Protein AF-A0A0K8S8K3-F1 (afdb_monomer)

pLDDT: mean 93.44, std 5.24, range [64.5, 98.69]

Structure (mmCIF, N/CA/C/O backbone):
data_AF-A0A0K8S8K3-F1
#
_entry.id   AF-A0A0K8S8K3-F1
#
loop_
_atom_site.group_PDB
_atom_site.id
_atom_site.type_symbol
_atom_site.label_atom_id
_atom_site.label_alt_id
_atom_site.label_comp_id
_atom_site.label_asym_id
_atom_site.label_entity_id
_atom_site.label_seq_id
_atom_site.pdbx_PDB_ins_code
_atom_site.Cartn_x
_atom_site.Cartn_y
_atom_site.Cartn_z
_atom_site.occupancy
_atom_site.B_iso_or_equiv
_atom_site.auth_seq_id
_atom_site.auth_comp_id
_atom_site.auth_asym_id
_atom_site.auth_atom_id
_atom_site.pdbx_PDB_model_num
ATOM 1 N N . VAL A 1 1 ? -11.876 7.976 -1.143 1.00 89.44 1 VAL A N 1
ATOM 2 C CA . VAL A 1 1 ? -13.067 7.172 -1.516 1.00 89.44 1 VAL A CA 1
ATOM 3 C C . VAL A 1 1 ? -13.052 5.810 -0.835 1.00 89.44 1 VAL A C 1
ATOM 5 O O . VAL A 1 1 ? -13.918 5.597 -0.005 1.00 89.44 1 VAL A O 1
ATOM 8 N N . LEU A 1 2 ? -12.076 4.927 -1.106 1.00 95.31 2 LEU A N 1
ATOM 9 C CA . LEU A 1 2 ? -12.046 3.562 -0.547 1.00 95.31 2 LEU A CA 1
ATOM 10 C C . LEU A 1 2 ? -12.188 3.509 0.985 1.00 95.31 2 LEU A C 1
ATOM 12 O O . LEU A 1 2 ? -13.100 2.861 1.482 1.00 95.31 2 LEU A O 1
ATOM 16 N N . ILE A 1 3 ? -11.331 4.231 1.716 1.00 96.12 3 ILE A N 1
ATOM 17 C CA . ILE A 1 3 ? -11.350 4.263 3.190 1.00 96.12 3 ILE A CA 1
ATOM 18 C C . ILE A 1 3 ? -12.730 4.671 3.723 1.00 96.12 3 ILE A C 1
ATOM 20 O O . ILE A 1 3 ? -13.310 3.981 4.554 1.00 96.12 3 ILE A O 1
ATOM 24 N N . GLU A 1 4 ? -13.278 5.775 3.213 1.00 96.75 4 GLU A N 1
ATOM 25 C CA . GLU A 1 4 ? -14.601 6.262 3.614 1.00 96.75 4 GLU A CA 1
ATOM 26 C C . GLU A 1 4 ? -15.691 5.224 3.320 1.00 96.75 4 GLU A C 1
ATOM 28 O O . GLU A 1 4 ? -16.521 4.947 4.183 1.00 96.75 4 GLU A O 1
ATOM 33 N N . LYS A 1 5 ? -15.649 4.591 2.140 1.00 96.56 5 LYS A N 1
ATOM 34 C CA . LYS A 1 5 ? -16.642 3.599 1.725 1.00 96.56 5 LYS A CA 1
ATOM 35 C C . LYS A 1 5 ? -16.611 2.352 2.607 1.00 96.56 5 LYS A C 1
ATOM 37 O O . LYS A 1 5 ? -17.686 1.862 2.958 1.00 96.56 5 LYS A O 1
ATOM 42 N N . LEU A 1 6 ? -15.417 1.879 2.977 1.00 97.38 6 LEU A N 1
ATOM 43 C CA . LEU A 1 6 ? -15.226 0.763 3.909 1.00 97.38 6 LEU A CA 1
ATOM 44 C C . LEU A 1 6 ? -15.792 1.105 5.289 1.00 97.38 6 LEU A C 1
ATOM 46 O O . LEU A 1 6 ? -16.611 0.356 5.809 1.00 97.38 6 LEU A O 1
ATOM 50 N N . LEU A 1 7 ? -15.454 2.271 5.845 1.00 97.31 7 LEU A N 1
ATOM 51 C CA . LEU A 1 7 ? -16.001 2.698 7.136 1.00 97.31 7 LEU A CA 1
ATOM 52 C C . LEU A 1 7 ? -17.527 2.865 7.107 1.00 97.31 7 LEU A C 1
ATOM 54 O O . LEU A 1 7 ? -18.209 2.519 8.072 1.00 97.31 7 LEU A O 1
ATOM 58 N N . TYR A 1 8 ? -18.083 3.377 6.008 1.00 97.12 8 TYR A N 1
ATOM 59 C CA . TYR A 1 8 ? -19.521 3.616 5.893 1.00 97.12 8 TYR A CA 1
ATOM 60 C C . TYR A 1 8 ? -20.314 2.319 5.682 1.00 97.12 8 TYR A C 1
ATOM 62 O O . TYR A 1 8 ? -21.326 2.092 6.343 1.00 97.12 8 TYR A O 1
ATOM 70 N N . SER A 1 9 ? -19.854 1.455 4.771 1.00 97.19 9 SER A N 1
ATOM 71 C CA . SER A 1 9 ? -20.638 0.309 4.275 1.00 97.19 9 SER A CA 1
ATOM 72 C C . SER A 1 9 ? -20.266 -1.022 4.930 1.00 97.19 9 SER A C 1
ATOM 74 O O . SER A 1 9 ? -21.042 -1.967 4.845 1.00 97.19 9 SER A O 1
ATOM 76 N N . CYS A 1 10 ? -19.103 -1.113 5.580 1.00 96.88 10 CYS A N 1
ATOM 77 C CA . CYS A 1 10 ? -18.587 -2.352 6.157 1.00 96.88 10 CYS A CA 1
ATOM 78 C C . CYS A 1 10 ? -18.386 -2.183 7.676 1.00 96.88 10 CYS A C 1
ATOM 80 O O . CYS A 1 10 ? -17.252 -2.038 8.136 1.00 96.88 10 CYS A O 1
ATOM 82 N N . PRO A 1 11 ? -19.462 -2.207 8.489 1.00 93.56 11 PRO A N 1
ATOM 83 C CA . PRO A 1 11 ? -19.361 -1.978 9.934 1.00 93.56 11 PRO A CA 1
ATOM 84 C C . PRO A 1 11 ? -18.486 -3.015 10.655 1.00 93.56 11 PRO A C 1
ATOM 86 O O . PRO A 1 11 ? -17.914 -2.691 11.694 1.00 93.56 11 PRO A O 1
ATOM 89 N N . GLY A 1 12 ? -18.351 -4.221 10.089 1.00 96.06 12 GLY A N 1
ATOM 90 C CA . GLY A 1 12 ? -17.520 -5.307 10.619 1.00 96.06 12 GLY A CA 1
ATOM 91 C C . GLY A 1 12 ? -16.012 -5.145 10.407 1.00 96.06 12 GLY A C 1
ATOM 92 O O . GLY A 1 12 ? -15.258 -5.955 10.929 1.00 96.06 12 GLY A O 1
ATOM 93 N N . VAL A 1 13 ? -15.550 -4.125 9.670 1.00 96.69 13 VAL A N 1
ATOM 94 C CA . VAL A 1 13 ? -14.115 -3.795 9.632 1.00 96.69 13 VAL A CA 1
ATOM 95 C C . VAL A 1 13 ? -13.690 -3.376 11.033 1.00 96.69 13 VAL A C 1
ATOM 97 O O . VAL A 1 13 ? -14.271 -2.438 11.576 1.00 96.69 13 VAL A O 1
ATOM 100 N N . ASP A 1 14 ? -12.704 -4.055 11.611 1.00 97.50 14 ASP A N 1
ATOM 101 C CA . ASP A 1 14 ? -12.179 -3.722 12.937 1.00 97.50 14 ASP A CA 1
ATOM 102 C C . ASP A 1 14 ? -11.289 -2.471 12.875 1.00 97.50 14 ASP A C 1
ATOM 104 O O . ASP A 1 14 ? -11.674 -1.405 13.354 1.00 97.50 14 ASP A O 1
ATOM 108 N N . THR A 1 15 ? -10.160 -2.579 12.172 1.00 98.31 15 THR A N 1
ATOM 109 C CA . THR A 1 15 ? -9.145 -1.529 12.054 1.00 98.31 15 THR A CA 1
ATOM 110 C C . THR A 1 15 ? -8.711 -1.367 10.596 1.00 98.31 15 THR A C 1
ATOM 112 O O . THR A 1 15 ? -8.536 -2.344 9.870 1.00 98.31 15 THR A O 1
ATOM 115 N N . ILE A 1 16 ? -8.509 -0.124 10.151 1.00 98.31 16 ILE A N 1
ATOM 116 C CA . ILE A 1 16 ? -7.906 0.208 8.855 1.00 98.31 16 ILE A CA 1
ATOM 117 C C . ILE A 1 16 ? -6.548 0.849 9.115 1.00 98.31 16 ILE A C 1
ATOM 119 O O . ILE A 1 16 ? -6.450 2.036 9.441 1.00 98.31 16 ILE A O 1
ATOM 123 N N . TYR A 1 17 ? -5.495 0.064 8.907 1.00 98.12 17 TYR A N 1
ATOM 124 C CA . TYR A 1 17 ? -4.143 0.589 8.786 1.00 98.12 17 TYR A CA 1
ATOM 125 C C . TYR A 1 17 ? -3.942 1.141 7.379 1.00 98.12 17 TYR A C 1
ATOM 127 O O . TYR A 1 17 ? -4.252 0.468 6.394 1.00 98.12 17 TYR A O 1
ATOM 135 N N . PHE A 1 18 ? -3.418 2.355 7.259 1.00 95.88 18 PHE A N 1
ATOM 136 C CA . PHE A 1 18 ? -3.144 2.943 5.951 1.00 95.88 18 PHE A CA 1
ATOM 137 C C . PHE A 1 18 ? -1.801 3.661 5.944 1.00 95.88 18 PHE A C 1
ATOM 139 O O . PHE A 1 18 ? -1.476 4.421 6.855 1.00 95.88 18 PHE A O 1
ATOM 146 N N . LEU A 1 19 ? -1.020 3.414 4.895 1.00 95.12 19 LEU A N 1
ATOM 147 C CA . LEU A 1 19 ? 0.290 4.024 4.731 1.00 95.12 19 LEU A CA 1
ATOM 148 C C . LEU A 1 19 ? 0.132 5.510 4.394 1.00 95.12 19 LEU A C 1
ATOM 150 O O . LEU A 1 19 ? -0.534 5.880 3.422 1.00 95.12 19 LEU A O 1
ATOM 154 N N . LEU A 1 20 ? 0.758 6.369 5.189 1.00 93.44 20 LEU A N 1
ATOM 155 C CA . LEU A 1 20 ? 0.722 7.810 5.038 1.00 93.44 20 LEU A CA 1
ATOM 156 C C . LEU A 1 20 ? 2.136 8.373 5.151 1.00 93.44 20 LEU A C 1
ATOM 158 O O . LEU A 1 20 ? 2.794 8.294 6.181 1.00 93.44 20 LEU A O 1
ATOM 162 N N . ARG A 1 21 ? 2.597 8.993 4.069 1.00 88.00 21 ARG A N 1
ATOM 163 C CA . ARG A 1 21 ? 3.931 9.591 4.001 1.00 88.00 21 ARG A CA 1
ATOM 164 C C . ARG A 1 21 ? 3.970 10.985 4.627 1.00 88.00 21 ARG A C 1
ATOM 166 O O . ARG A 1 21 ? 3.129 11.819 4.291 1.00 88.00 21 ARG A O 1
ATOM 173 N N . SER A 1 22 ? 4.992 11.325 5.401 1.00 84.75 22 SER A N 1
ATOM 174 C CA . SER A 1 22 ? 5.272 12.735 5.725 1.00 84.75 22 SER A CA 1
ATOM 175 C C . SER A 1 22 ? 5.666 13.506 4.460 1.00 84.75 22 SER A C 1
ATOM 177 O O . SER A 1 22 ? 6.529 13.073 3.701 1.00 84.75 22 SER A O 1
ATOM 179 N N . LYS A 1 23 ? 5.035 14.648 4.171 1.00 80.62 23 LYS A N 1
ATOM 180 C CA . LYS A 1 23 ? 5.293 15.394 2.922 1.00 80.62 23 LYS A CA 1
ATOM 181 C C . LYS A 1 23 ? 5.270 16.897 3.173 1.00 80.62 23 LYS A C 1
ATOM 183 O O . LYS A 1 23 ? 4.359 17.385 3.833 1.00 80.62 23 LYS A O 1
ATOM 188 N N . ARG A 1 24 ? 6.235 17.629 2.595 1.00 77.25 24 ARG A N 1
ATOM 189 C CA . ARG A 1 24 ? 6.331 19.106 2.667 1.00 77.25 24 ARG A CA 1
ATOM 190 C C . ARG A 1 24 ? 6.286 19.642 4.111 1.00 77.25 24 ARG A C 1
ATOM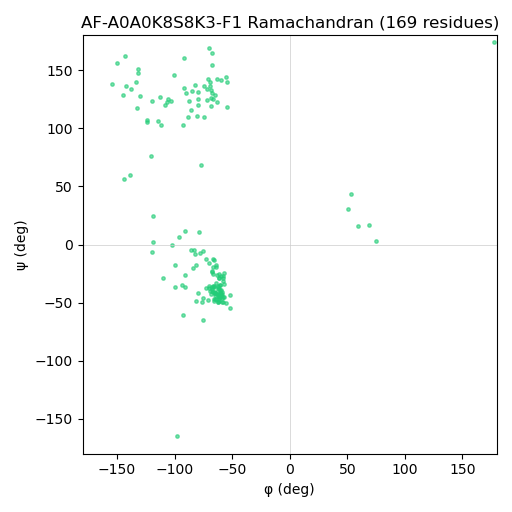 192 O O . ARG A 1 24 ? 5.550 20.576 4.398 1.00 77.25 24 ARG A O 1
ATOM 199 N N . GLY A 1 25 ? 7.017 18.999 5.024 1.00 80.12 25 GLY A N 1
ATOM 200 C CA . GLY A 1 25 ? 7.083 19.405 6.435 1.00 80.12 25 GLY A CA 1
ATOM 201 C C . GLY A 1 25 ? 5.844 19.079 7.280 1.00 80.12 25 GLY A C 1
ATOM 202 O O . GLY A 1 25 ? 5.823 19.416 8.456 1.00 80.12 25 GLY A O 1
ATOM 203 N N . LYS A 1 26 ? 4.822 18.414 6.722 1.00 86.81 26 LYS A N 1
ATOM 204 C CA . LYS A 1 26 ? 3.644 17.968 7.482 1.00 86.81 26 LYS A CA 1
ATOM 205 C C . LYS A 1 26 ? 3.852 16.562 8.039 1.00 86.81 26 LYS A C 1
ATOM 207 O O . LYS A 1 26 ? 4.212 15.656 7.277 1.00 86.81 26 LYS A O 1
ATOM 212 N N . SER A 1 27 ? 3.580 16.392 9.335 1.00 90.69 27 SER A N 1
ATOM 213 C CA . SER A 1 27 ? 3.515 15.082 9.992 1.00 90.69 27 SER A CA 1
ATOM 214 C C . SER A 1 27 ? 2.325 14.266 9.480 1.00 90.69 27 SER A C 1
ATOM 216 O O . SER A 1 27 ? 1.410 14.793 8.838 1.00 90.69 27 SER A O 1
ATOM 218 N N . ILE A 1 28 ? 2.334 12.965 9.767 1.00 92.44 28 ILE A N 1
ATOM 219 C CA . ILE A 1 28 ? 1.228 12.070 9.417 1.00 92.44 28 ILE A CA 1
ATOM 220 C C . ILE A 1 28 ? -0.086 12.493 10.089 1.00 92.44 28 ILE A C 1
ATOM 222 O O . ILE A 1 28 ? -1.125 12.428 9.440 1.00 92.44 28 ILE A O 1
ATOM 226 N N . ASP A 1 29 ? -0.035 13.031 11.309 1.00 90.88 29 ASP A N 1
ATOM 227 C CA . ASP A 1 29 ? -1.224 13.470 12.050 1.00 90.88 29 ASP A CA 1
ATOM 228 C C . ASP A 1 29 ? -1.898 14.655 11.358 1.00 90.88 29 ASP A C 1
ATOM 230 O O . ASP A 1 29 ? -3.086 14.610 11.045 1.00 90.88 29 ASP A O 1
ATOM 234 N N . VAL A 1 30 ? -1.112 15.673 10.985 1.00 92.62 30 VAL A N 1
ATOM 235 C CA . VAL A 1 30 ? -1.616 16.833 10.232 1.00 92.62 30 VAL A CA 1
ATOM 236 C C . VAL A 1 30 ? -2.228 16.383 8.906 1.00 92.62 30 VAL A C 1
ATOM 238 O O . VAL A 1 30 ? -3.303 16.839 8.516 1.00 92.62 30 VAL A O 1
ATOM 241 N N . ARG A 1 31 ? -1.570 15.455 8.202 1.00 93.44 31 ARG A N 1
ATOM 242 C CA . ARG A 1 31 ? -2.090 14.923 6.936 1.00 93.44 31 ARG A CA 1
ATOM 243 C C . ARG A 1 31 ? -3.377 14.118 7.125 1.00 93.44 31 ARG A C 1
ATOM 245 O O . ARG A 1 31 ? -4.255 14.189 6.263 1.00 93.44 31 ARG A O 1
ATOM 252 N N . MET A 1 32 ? -3.495 13.365 8.215 1.00 93.88 32 MET A N 1
ATOM 253 C CA . MET A 1 32 ? -4.705 12.623 8.559 1.00 93.88 32 MET A CA 1
ATOM 254 C C . MET A 1 32 ? -5.859 13.581 8.861 1.00 93.88 32 MET A C 1
ATOM 256 O O . MET A 1 32 ? -6.944 13.417 8.303 1.00 93.88 32 MET A O 1
ATOM 260 N N . GLU A 1 33 ? -5.631 14.618 9.667 1.00 93.44 33 GLU A N 1
ATOM 261 C CA . GLU A 1 33 ? -6.642 15.638 9.954 1.00 93.44 33 GLU A CA 1
ATOM 262 C C . GLU A 1 33 ? -7.138 16.336 8.683 1.00 93.44 33 GLU A C 1
ATOM 264 O O . GLU A 1 33 ? -8.342 16.514 8.493 1.00 93.44 33 GLU A O 1
ATOM 269 N N . GLU A 1 34 ? -6.222 16.720 7.791 1.00 93.94 34 GLU A N 1
ATOM 270 C CA . GLU A 1 34 ? -6.558 17.334 6.503 1.00 93.94 34 GLU A CA 1
ATOM 271 C C . GLU A 1 34 ? -7.389 16.399 5.621 1.00 93.94 34 GLU A C 1
ATOM 273 O O . GLU A 1 34 ? -8.397 16.824 5.055 1.00 93.94 34 GLU A O 1
ATOM 278 N N . MET A 1 35 ? -7.015 15.117 5.547 1.00 94.19 35 MET A N 1
ATOM 279 C CA . MET A 1 35 ? -7.786 14.105 4.823 1.00 94.19 35 MET A CA 1
ATOM 280 C C . MET A 1 35 ? -9.208 13.998 5.381 1.00 94.19 35 MET A C 1
ATOM 282 O O . MET A 1 35 ? -10.176 14.010 4.620 1.00 94.19 35 MET A O 1
ATOM 286 N N . LEU A 1 36 ? -9.355 13.943 6.706 1.00 95.00 36 LEU A N 1
ATOM 287 C CA . LEU A 1 36 ? -10.661 13.829 7.349 1.00 95.00 36 LEU A CA 1
ATOM 288 C C . LEU A 1 36 ? -11.521 15.085 7.175 1.00 95.00 36 LEU A C 1
ATOM 290 O O . LEU A 1 36 ? -12.744 14.987 7.242 1.00 95.00 36 LEU A O 1
ATOM 294 N N . LYS A 1 37 ? -10.935 16.265 6.939 1.00 95.50 37 LYS A N 1
ATOM 295 C CA . LYS A 1 37 ? -11.674 17.506 6.631 1.00 95.50 37 LYS A CA 1
ATOM 296 C C . LYS A 1 37 ? -12.287 17.516 5.224 1.00 95.50 37 LYS A C 1
ATOM 298 O O . LYS A 1 37 ? -13.132 18.364 4.954 1.00 95.50 37 LYS A O 1
ATOM 303 N N . MET A 1 38 ? -11.913 16.588 4.340 1.00 96.44 38 MET A N 1
ATOM 304 C CA . MET A 1 38 ? -12.468 16.532 2.986 1.00 96.44 38 MET A CA 1
ATOM 305 C C . MET A 1 38 ? -13.987 16.254 2.996 1.00 96.44 38 MET A C 1
ATOM 307 O O . MET A 1 38 ? -14.437 15.392 3.757 1.00 96.44 38 MET A O 1
ATOM 311 N N . PRO A 1 39 ? -14.779 16.876 2.093 1.00 96.25 39 PRO A N 1
ATOM 312 C CA . PRO A 1 39 ? -16.240 16.725 2.060 1.00 96.25 39 PRO A CA 1
ATOM 313 C C . PRO A 1 39 ? -16.749 15.285 1.920 1.00 96.25 39 PRO A C 1
ATOM 315 O O . PRO A 1 39 ? -17.862 14.979 2.337 1.00 96.25 39 PRO A O 1
ATOM 318 N N . MET A 1 40 ? -15.943 14.376 1.360 1.00 95.62 40 MET A N 1
ATOM 319 C CA . MET A 1 40 ? -16.336 12.969 1.236 1.00 95.62 40 MET A CA 1
ATOM 320 C C . MET A 1 40 ? -16.594 12.293 2.587 1.00 95.62 40 MET A C 1
ATOM 322 O O . MET A 1 40 ? -17.432 11.403 2.660 1.00 95.62 40 MET A O 1
ATOM 326 N N . PHE A 1 41 ? -15.933 12.741 3.659 1.00 97.00 41 PHE A N 1
ATOM 327 C CA . PHE A 1 41 ? -16.139 12.205 5.005 1.00 97.00 41 PHE A CA 1
ATOM 328 C C . PHE A 1 41 ? -17.348 12.825 5.722 1.00 97.00 41 PHE A C 1
ATOM 330 O O . PHE A 1 41 ? -17.678 12.386 6.820 1.00 97.00 41 PHE A O 1
ATOM 337 N N . SER A 1 42 ? -18.029 13.820 5.137 1.00 96.25 42 SER A N 1
ATOM 338 C CA . SER A 1 42 ? -19.130 14.537 5.797 1.00 96.25 42 SER A CA 1
ATOM 339 C C . SER A 1 42 ? -20.287 13.619 6.187 1.00 96.25 42 SER A C 1
ATOM 341 O O . SER A 1 42 ? -20.786 13.721 7.305 1.00 96.25 42 SER A O 1
ATOM 343 N N . ARG A 1 43 ? -20.687 12.684 5.312 1.00 96.62 43 ARG A N 1
ATOM 344 C CA . ARG A 1 43 ? -21.751 11.719 5.644 1.00 96.62 43 ARG A CA 1
ATOM 345 C C . ARG A 1 43 ? -21.325 10.754 6.747 1.00 96.62 43 ARG A C 1
ATOM 347 O O . ARG A 1 43 ? -22.095 10.496 7.658 1.00 96.62 43 ARG A O 1
ATOM 354 N N . LEU A 1 44 ? -20.077 10.281 6.710 1.00 97.12 44 LEU A N 1
ATOM 355 C CA . LEU A 1 44 ? -19.552 9.366 7.718 1.00 97.12 44 LEU A CA 1
ATOM 356 C C . LEU A 1 44 ? -19.493 10.052 9.085 1.00 97.12 44 LEU A C 1
ATOM 358 O O . LEU A 1 44 ? -19.899 9.466 10.075 1.00 97.12 44 LEU A O 1
ATOM 362 N N . LYS A 1 45 ? -19.065 11.318 9.130 1.00 97.12 45 LYS A N 1
ATOM 363 C CA . LYS A 1 45 ? -19.058 12.140 10.349 1.00 97.12 45 LYS A CA 1
ATOM 364 C C . LYS A 1 45 ? -20.451 12.416 10.905 1.00 97.12 45 LYS A C 1
ATOM 366 O O . LYS A 1 45 ? -20.588 12.576 12.110 1.00 97.12 45 LYS A O 1
ATOM 371 N N . LYS A 1 46 ? -21.454 12.531 10.034 1.00 97.75 46 LYS A N 1
ATOM 372 C CA . LYS A 1 46 ? -22.841 12.768 10.435 1.00 97.75 46 LYS A CA 1
ATOM 373 C C . LYS A 1 46 ? -23.485 11.496 10.982 1.00 97.75 46 LYS A C 1
ATOM 375 O O . LYS A 1 46 ? -24.103 11.544 12.038 1.00 97.75 46 LYS A O 1
ATOM 380 N N . ASP A 1 47 ? -23.349 10.396 10.249 1.00 97.81 47 ASP A N 1
ATOM 381 C CA . ASP A 1 47 ? -24.121 9.181 10.501 1.00 97.81 47 ASP A CA 1
ATOM 382 C C . ASP A 1 47 ? -23.392 8.224 11.461 1.00 97.81 47 ASP A C 1
ATOM 384 O O . ASP A 1 47 ? -24.039 7.581 12.281 1.00 97.81 47 ASP A O 1
ATOM 388 N N . PHE A 1 48 ? -22.056 8.136 11.370 1.00 97.19 48 PHE A N 1
ATOM 389 C CA . PHE A 1 48 ? -21.218 7.172 12.104 1.00 97.19 48 PHE A CA 1
ATOM 390 C C . PHE A 1 48 ? -19.848 7.758 12.532 1.00 97.19 48 PHE A C 1
ATOM 392 O O . PHE A 1 48 ? -18.792 7.231 12.141 1.00 97.19 48 PHE A O 1
ATOM 399 N N . PRO A 1 49 ? -19.813 8.876 13.287 1.00 96.56 49 PRO A N 1
ATOM 400 C CA . PRO A 1 49 ? -18.565 9.549 13.664 1.00 96.56 49 PRO A CA 1
ATOM 401 C C . PRO A 1 49 ? -17.5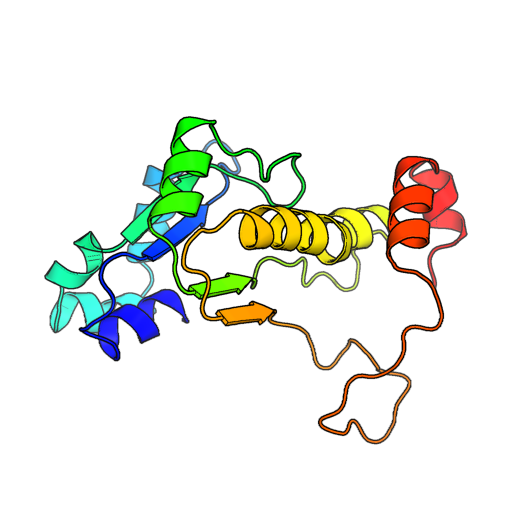85 8.649 14.429 1.00 96.56 49 PRO A C 1
ATOM 403 O O . PRO A 1 49 ? -16.372 8.788 14.270 1.00 96.56 49 PRO A O 1
ATOM 406 N N . GLU A 1 50 ? -18.088 7.697 15.214 1.00 96.75 50 GLU A N 1
ATOM 407 C CA . GLU A 1 50 ? -17.301 6.749 16.005 1.00 96.75 50 GLU A CA 1
ATOM 408 C C . GLU A 1 50 ? -16.398 5.859 15.142 1.00 96.75 50 GLU A C 1
ATOM 410 O O . GLU A 1 50 ? -15.313 5.461 15.568 1.00 96.75 50 GLU A O 1
ATOM 415 N N . ARG A 1 51 ? -16.792 5.592 13.890 1.00 97.12 51 ARG A N 1
ATOM 416 C CA . ARG A 1 51 ? -16.028 4.721 12.983 1.00 97.12 51 ARG A CA 1
ATOM 417 C C . ARG A 1 51 ? -14.722 5.346 12.517 1.00 97.12 51 ARG A C 1
ATOM 419 O O . ARG A 1 51 ? -13.848 4.625 12.048 1.00 97.12 51 ARG A O 1
ATOM 426 N N . LEU A 1 52 ? -14.546 6.657 12.675 1.00 96.06 52 LEU A N 1
ATOM 427 C CA . LEU A 1 52 ? -13.265 7.311 12.406 1.00 96.06 52 LEU A CA 1
ATOM 428 C C . LEU A 1 52 ? -12.152 6.821 13.340 1.00 96.06 52 LEU A C 1
ATOM 430 O O . LEU A 1 52 ? -10.995 6.818 12.930 1.00 96.06 52 LEU A O 1
ATOM 434 N N . GLY A 1 53 ? -12.496 6.345 14.544 1.00 96.06 53 GLY A N 1
ATOM 435 C CA . GLY A 1 53 ? -11.539 5.762 15.490 1.00 96.06 53 GLY A CA 1
ATOM 436 C C . GLY A 1 53 ? -10.898 4.456 15.008 1.00 96.06 53 GLY A C 1
ATOM 437 O O . GLY A 1 53 ? -9.890 4.035 15.561 1.00 96.06 53 GLY A O 1
ATOM 438 N N . LYS A 1 54 ? -11.437 3.841 13.948 1.00 97.75 54 LYS A N 1
ATOM 439 C CA . LYS A 1 54 ? -10.879 2.637 13.315 1.00 97.75 54 LYS A CA 1
ATOM 440 C C . LYS A 1 54 ? -9.685 2.937 12.404 1.00 97.75 54 LYS A C 1
ATOM 442 O O . LYS A 1 54 ? -9.075 2.014 11.873 1.00 97.75 54 LYS A O 1
ATOM 447 N N . LEU A 1 55 ? -9.379 4.211 12.152 1.00 97.44 55 LEU A N 1
ATOM 448 C CA . LEU A 1 55 ? -8.287 4.623 11.274 1.00 97.44 55 LEU A CA 1
ATOM 449 C C . LEU A 1 55 ? -6.976 4.726 12.040 1.00 97.44 55 LEU A C 1
ATOM 451 O O . LEU A 1 55 ? -6.859 5.520 12.970 1.00 97.44 55 LEU A O 1
ATOM 455 N N . VAL A 1 56 ? -5.964 3.997 11.576 1.00 97.19 56 VAL A N 1
ATOM 456 C CA . VAL A 1 56 ? -4.614 4.046 12.141 1.00 97.19 56 VAL A CA 1
ATOM 457 C C . VAL A 1 56 ? -3.619 4.406 11.033 1.00 97.19 56 VAL A C 1
ATOM 459 O O . VAL A 1 56 ? -3.331 3.565 10.174 1.00 97.19 56 VAL A O 1
ATOM 462 N N . PRO A 1 57 ? -3.099 5.648 11.001 1.00 96.00 57 PRO A N 1
ATOM 463 C CA . PRO A 1 57 ? -2.080 6.024 10.033 1.00 96.00 57 PRO A CA 1
ATOM 464 C C . PRO A 1 57 ? -0.767 5.308 10.362 1.00 96.00 57 PRO A C 1
ATOM 466 O O . PRO A 1 57 ? -0.343 5.253 11.516 1.00 96.00 57 PRO A O 1
ATOM 469 N N . ILE A 1 58 ? -0.108 4.786 9.332 1.00 96.25 58 ILE A N 1
ATOM 470 C CA . ILE A 1 58 ? 1.224 4.188 9.421 1.00 96.25 58 ILE A CA 1
ATOM 471 C C . ILE A 1 58 ? 2.190 5.071 8.649 1.00 96.25 58 ILE A C 1
ATOM 473 O O . ILE A 1 58 ? 1.953 5.350 7.473 1.00 96.25 58 ILE A O 1
ATOM 477 N N . ASN A 1 59 ? 3.284 5.499 9.274 1.00 94.25 59 ASN A N 1
ATOM 478 C CA . ASN A 1 59 ? 4.320 6.211 8.537 1.00 94.25 59 ASN A CA 1
ATOM 479 C C . ASN A 1 59 ? 5.012 5.249 7.565 1.00 94.25 59 ASN A C 1
ATOM 481 O O . ASN A 1 59 ? 5.498 4.197 7.975 1.00 94.25 59 ASN A O 1
ATOM 485 N N . GLY A 1 60 ? 5.056 5.615 6.287 1.00 93.62 60 GLY A N 1
ATOM 486 C CA . GLY A 1 60 ? 5.870 4.902 5.317 1.00 93.62 60 GLY A CA 1
ATOM 487 C C . GLY A 1 60 ? 5.752 5.425 3.891 1.00 93.62 60 GLY A C 1
ATOM 488 O O . GLY A 1 60 ? 4.965 6.329 3.583 1.00 93.62 60 GLY A O 1
ATOM 489 N N . ASP A 1 61 ? 6.578 4.855 3.021 1.00 93.50 61 ASP A N 1
ATOM 490 C CA . ASP A 1 61 ? 6.678 5.167 1.599 1.00 93.50 61 ASP A CA 1
ATOM 491 C C . ASP A 1 61 ? 6.992 3.884 0.818 1.00 93.50 61 ASP A C 1
ATOM 493 O O . ASP A 1 61 ? 7.941 3.169 1.133 1.00 93.50 61 ASP A O 1
ATOM 497 N N . VAL A 1 62 ? 6.205 3.603 -0.223 1.00 94.94 62 VAL A N 1
ATOM 498 C CA . VAL A 1 62 ? 6.374 2.422 -1.086 1.00 94.94 62 VAL A CA 1
ATOM 499 C C . VAL A 1 62 ? 7.691 2.431 -1.865 1.00 94.94 62 VAL A C 1
ATOM 501 O O . VAL A 1 62 ? 8.151 1.378 -2.306 1.00 94.94 62 VAL A O 1
ATOM 504 N N . CYS A 1 63 ? 8.319 3.597 -2.016 1.00 93.50 63 CYS A N 1
ATOM 505 C CA . CYS A 1 63 ? 9.632 3.721 -2.644 1.00 93.50 63 CYS A CA 1
ATOM 506 C C . CYS A 1 63 ? 10.796 3.414 -1.684 1.00 93.50 63 CYS A C 1
ATOM 508 O O . CYS A 1 63 ? 11.938 3.344 -2.130 1.00 93.50 63 CYS A O 1
ATOM 510 N N . THR A 1 64 ? 10.534 3.237 -0.387 1.00 94.31 64 THR A N 1
ATOM 511 C CA . THR A 1 64 ? 11.562 2.986 0.632 1.00 94.31 64 THR A CA 1
ATOM 512 C C . THR A 1 64 ? 11.628 1.505 0.977 1.00 94.31 64 THR A C 1
ATOM 514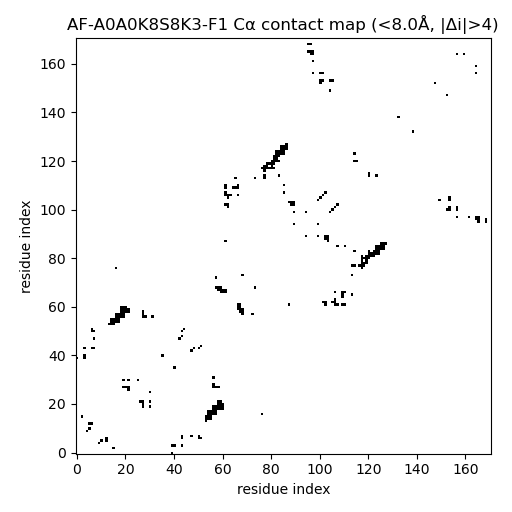 O O . THR A 1 64 ? 10.608 0.816 1.006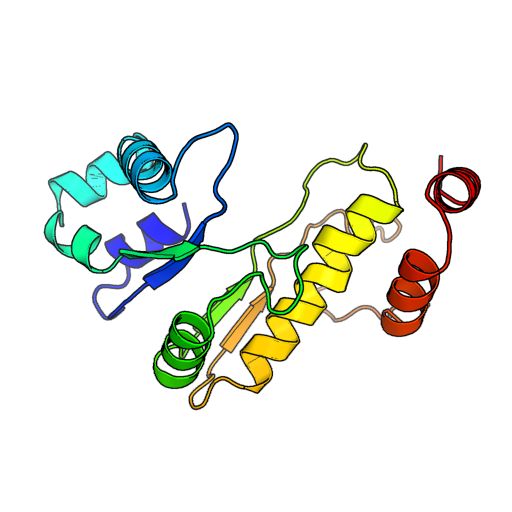 1.00 94.31 64 THR A O 1
ATOM 517 N N . ASP A 1 65 ? 12.826 1.007 1.280 1.00 93.31 65 ASP A N 1
ATOM 518 C CA . ASP A 1 65 ? 13.015 -0.364 1.754 1.00 93.31 65 ASP A CA 1
ATOM 519 C C . ASP A 1 65 ? 12.142 -0.670 2.974 1.00 93.31 65 ASP A C 1
ATOM 521 O O . ASP A 1 65 ? 11.931 0.174 3.848 1.00 93.31 65 ASP A O 1
ATOM 525 N N . ASN A 1 66 ? 11.574 -1.879 2.990 1.00 95.19 66 ASN A N 1
ATOM 526 C CA . ASN A 1 66 ? 10.569 -2.304 3.969 1.00 95.19 66 ASN A CA 1
ATOM 527 C C . ASN A 1 66 ? 9.396 -1.311 4.127 1.00 95.19 66 ASN A C 1
ATOM 529 O O . ASN A 1 66 ? 8.840 -1.161 5.212 1.00 95.19 66 ASN A O 1
ATOM 533 N N . LEU A 1 67 ? 9.052 -0.587 3.053 1.00 96.75 67 LEU A N 1
ATOM 534 C CA . LEU A 1 67 ? 8.033 0.467 3.019 1.00 96.75 67 LEU A CA 1
ATOM 535 C C . LEU A 1 67 ? 8.308 1.640 3.982 1.00 96.75 67 LEU A C 1
ATOM 537 O O . LEU A 1 67 ? 7.404 2.422 4.275 1.00 96.75 67 LEU A O 1
ATOM 541 N N . GLY A 1 68 ? 9.535 1.771 4.500 1.00 95.62 68 GLY A N 1
ATOM 542 C CA . GLY A 1 68 ? 9.880 2.743 5.540 1.00 95.62 68 GLY A CA 1
ATOM 543 C C . GLY A 1 68 ? 9.256 2.450 6.909 1.00 95.62 68 GLY A C 1
ATOM 544 O O . GLY A 1 68 ? 9.195 3.348 7.747 1.00 95.62 68 GLY A O 1
ATOM 545 N N . LEU A 1 69 ? 8.776 1.223 7.133 1.00 97.06 69 LEU A N 1
ATOM 546 C CA . LEU A 1 69 ? 8.128 0.829 8.380 1.00 97.06 69 LEU A CA 1
ATOM 547 C C . LEU A 1 69 ? 9.133 0.727 9.524 1.00 97.06 69 LEU A C 1
ATOM 549 O O . LEU A 1 69 ? 10.240 0.204 9.369 1.00 97.06 69 LEU A O 1
ATOM 553 N N . SER A 1 70 ? 8.698 1.149 10.711 1.00 96.62 70 SER A N 1
ATOM 554 C CA . SER A 1 70 ? 9.385 0.778 11.941 1.00 96.62 70 SER A CA 1
ATOM 555 C C . SER A 1 70 ? 9.227 -0.732 12.200 1.00 96.62 70 SER A C 1
ATOM 557 O O . SER A 1 70 ? 8.222 -1.327 11.792 1.00 96.62 70 SER A O 1
ATOM 559 N N . PRO A 1 71 ? 10.156 -1.378 12.931 1.00 97.56 71 PRO A N 1
ATOM 560 C CA . PRO A 1 71 ? 9.993 -2.782 13.312 1.00 97.56 71 PRO A CA 1
ATOM 561 C C . PRO A 1 71 ? 8.709 -3.048 14.114 1.00 97.56 71 PRO A C 1
ATOM 563 O O . PRO A 1 71 ? 8.177 -4.156 14.095 1.00 97.56 71 PRO A O 1
ATOM 566 N N . GLU A 1 72 ? 8.223 -2.049 14.854 1.00 98.00 72 GLU A N 1
ATOM 567 C CA . GLU A 1 72 ? 6.968 -2.131 15.599 1.00 98.00 72 GLU A CA 1
ATOM 568 C C . GLU A 1 72 ? 5.754 -2.120 14.668 1.00 98.00 72 GLU A C 1
ATOM 570 O O . GLU A 1 72 ? 4.896 -3.000 14.776 1.00 98.00 72 GLU A O 1
ATOM 575 N N . ASP A 1 73 ? 5.720 -1.190 13.712 1.00 97.69 73 ASP A N 1
ATOM 576 C CA . ASP A 1 73 ? 4.653 -1.111 12.715 1.00 97.69 73 ASP A CA 1
ATOM 577 C C . ASP A 1 73 ? 4.596 -2.363 11.848 1.00 97.69 73 ASP A C 1
ATOM 579 O O . ASP A 1 73 ? 3.512 -2.897 11.619 1.00 97.69 73 ASP A O 1
ATOM 583 N N . GLU A 1 74 ? 5.746 -2.883 11.415 1.00 98.25 74 GLU A N 1
ATOM 584 C CA . GLU A 1 74 ? 5.797 -4.126 10.645 1.00 98.25 74 GLU A CA 1
ATOM 585 C C . GLU A 1 74 ? 5.183 -5.290 11.435 1.00 98.25 74 GLU A C 1
ATOM 587 O O . GLU A 1 74 ? 4.296 -5.974 10.926 1.00 98.25 74 GLU A O 1
ATOM 592 N N . ARG A 1 75 ? 5.576 -5.486 12.704 1.00 98.44 75 ARG A N 1
ATOM 593 C CA . ARG A 1 75 ? 4.997 -6.540 13.560 1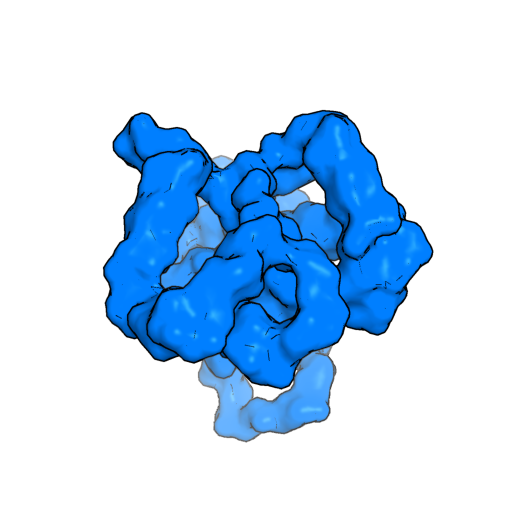.00 98.44 75 ARG A CA 1
ATOM 594 C 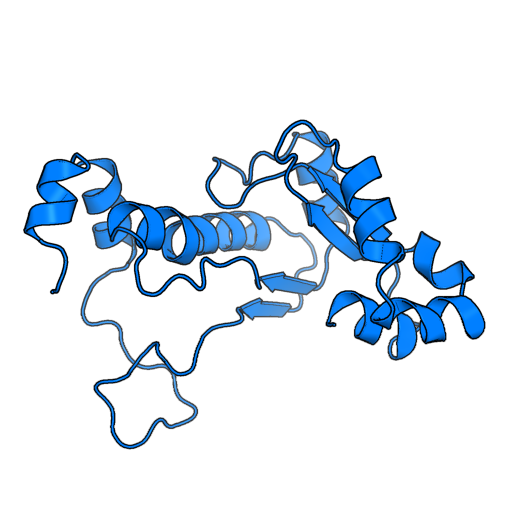C . ARG A 1 75 ? 3.494 -6.366 13.757 1.00 98.44 75 ARG A C 1
ATOM 596 O O . ARG A 1 75 ? 2.763 -7.363 13.772 1.00 98.44 75 ARG A O 1
ATOM 603 N N . ARG A 1 76 ? 3.041 -5.118 13.911 1.00 98.31 76 ARG A N 1
ATOM 604 C CA . ARG A 1 76 ? 1.624 -4.773 14.042 1.00 98.31 76 ARG A CA 1
ATOM 605 C C . ARG A 1 76 ? 0.851 -5.155 12.784 1.00 98.31 76 ARG A C 1
ATOM 607 O O . ARG A 1 76 ? -0.155 -5.847 12.903 1.00 98.31 76 ARG A O 1
ATOM 614 N N . LEU A 1 77 ? 1.333 -4.776 11.602 1.00 98.44 77 LEU A N 1
ATOM 615 C CA . LEU A 1 77 ? 0.691 -5.113 10.329 1.00 98.44 77 LEU A CA 1
ATOM 616 C C . LEU A 1 77 ? 0.683 -6.626 10.086 1.00 98.44 77 LEU A C 1
ATOM 618 O O . LEU A 1 77 ? -0.366 -7.199 9.807 1.00 98.44 77 LEU A O 1
ATOM 622 N N . VAL A 1 78 ? 1.824 -7.290 10.284 1.00 98.56 78 VAL A N 1
ATOM 623 C CA . VAL A 1 78 ? 1.980 -8.744 10.113 1.00 98.56 78 VAL A CA 1
ATOM 624 C C . VAL A 1 78 ? 1.009 -9.552 10.978 1.00 98.56 78 VAL A C 1
ATOM 626 O O . VAL A 1 78 ? 0.569 -10.629 10.573 1.00 98.56 78 VAL A O 1
ATOM 629 N N . SER A 1 79 ? 0.682 -9.054 12.172 1.00 98.44 79 SER A N 1
ATOM 630 C CA . SER A 1 79 ? -0.156 -9.783 13.129 1.00 98.44 79 SER A CA 1
ATOM 631 C C . SER A 1 79 ? -1.652 -9.492 12.999 1.00 98.44 79 SER A C 1
ATOM 633 O O . SER A 1 79 ? -2.438 -10.354 13.376 1.00 98.44 79 SER A O 1
ATOM 635 N N . ASN A 1 80 ? -2.039 -8.314 12.495 1.00 98.25 80 ASN A N 1
ATOM 636 C CA . ASN A 1 80 ? -3.423 -7.824 12.583 1.00 98.25 80 ASN A CA 1
ATOM 637 C C . ASN A 1 80 ? -4.101 -7.568 11.227 1.00 98.25 80 ASN A C 1
ATOM 639 O O . ASN A 1 80 ? -5.277 -7.225 11.204 1.00 98.25 80 ASN A O 1
ATOM 643 N N . VAL A 1 81 ? -3.387 -7.669 10.103 1.00 98.44 81 VAL A N 1
ATOM 644 C CA . VAL A 1 81 ? -3.980 -7.450 8.774 1.00 98.44 81 VAL A CA 1
ATOM 645 C C . VAL A 1 81 ? -4.478 -8.768 8.186 1.00 98.44 81 VAL A C 1
ATOM 647 O O . VAL A 1 81 ? -3.753 -9.756 8.165 1.00 98.44 81 VAL A O 1
ATOM 650 N N . ASP A 1 82 ? -5.689 -8.756 7.630 1.00 98.25 82 ASP A N 1
ATOM 651 C CA . ASP A 1 82 ? -6.247 -9.874 6.855 1.00 98.25 82 ASP A CA 1
ATOM 652 C C . ASP A 1 82 ? -6.358 -9.551 5.357 1.00 98.25 82 ASP A C 1
ATOM 654 O O . ASP A 1 82 ? -6.293 -10.444 4.512 1.00 98.25 82 ASP A O 1
ATOM 658 N N . ILE A 1 83 ? -6.536 -8.273 5.006 1.00 98.44 83 ILE A N 1
ATOM 659 C CA . ILE A 1 83 ? -6.745 -7.814 3.629 1.00 98.44 83 ILE A CA 1
ATOM 660 C C . ILE A 1 83 ? -5.786 -6.667 3.323 1.00 98.44 83 ILE A C 1
ATOM 662 O O . ILE A 1 83 ? -5.763 -5.660 4.029 1.00 98.44 83 ILE A O 1
ATOM 666 N N . VAL A 1 84 ? -5.037 -6.793 2.229 1.00 98.44 84 VAL A N 1
ATOM 667 C CA . VAL A 1 84 ? -4.160 -5.738 1.711 1.00 98.44 84 VAL A CA 1
ATOM 668 C C . VAL A 1 84 ? -4.800 -5.126 0.472 1.00 98.44 84 VAL A C 1
ATOM 670 O O . VAL A 1 84 ? -5.087 -5.834 -0.488 1.00 98.44 84 VAL A O 1
ATOM 673 N N . VAL A 1 85 ? -4.987 -3.806 0.458 1.00 98.19 85 VAL A N 1
ATOM 674 C CA . VAL A 1 85 ? -5.380 -3.075 -0.756 1.00 98.19 85 VAL A CA 1
ATOM 675 C C . VAL A 1 85 ? -4.248 -2.142 -1.163 1.00 98.19 85 VAL A C 1
ATOM 677 O O . VAL A 1 85 ? -4.012 -1.113 -0.532 1.00 98.19 85 VAL A O 1
ATOM 680 N N . HIS A 1 86 ? -3.539 -2.506 -2.229 1.00 97.38 86 HIS A N 1
ATOM 681 C CA . HIS A 1 86 ? -2.439 -1.726 -2.780 1.00 97.38 86 HIS A CA 1
ATOM 682 C C . HIS A 1 86 ? -2.940 -0.797 -3.884 1.00 97.38 86 HIS A C 1
ATOM 684 O O . HIS A 1 86 ? -3.198 -1.220 -5.010 1.00 97.38 86 HIS A O 1
ATOM 690 N N . SER A 1 87 ? -3.079 0.480 -3.533 1.00 94.94 87 SER A N 1
ATOM 691 C CA . SER A 1 87 ? -3.524 1.564 -4.419 1.00 94.94 87 SER A CA 1
ATOM 692 C C . SER A 1 87 ? -2.458 2.659 -4.586 1.00 94.94 87 SER A C 1
ATOM 694 O O . SER A 1 87 ? -2.723 3.687 -5.213 1.00 94.94 87 SER A O 1
ATOM 696 N N . ALA A 1 88 ? -1.278 2.496 -3.983 1.00 89.69 88 ALA A N 1
ATOM 697 C CA . ALA A 1 88 ? -0.225 3.500 -4.037 1.00 89.69 88 ALA A CA 1
ATOM 698 C C . ALA A 1 88 ? 0.536 3.388 -5.364 1.00 89.69 88 ALA A C 1
ATOM 700 O O . ALA A 1 88 ? 1.263 2.427 -5.586 1.00 89.69 88 ALA A O 1
ATOM 701 N N . ALA A 1 89 ? 0.371 4.388 -6.225 1.00 88.69 89 ALA A N 1
ATOM 702 C CA . ALA A 1 89 ? 1.035 4.472 -7.519 1.00 88.69 89 ALA A CA 1
ATOM 703 C C . ALA A 1 89 ? 1.254 5.936 -7.927 1.00 88.69 89 ALA A C 1
ATOM 705 O O . ALA A 1 89 ? 0.550 6.844 -7.468 1.00 88.69 89 ALA A O 1
ATOM 706 N N . SER A 1 90 ? 2.236 6.167 -8.794 1.00 84.38 90 SER A N 1
ATOM 707 C CA . SER A 1 90 ? 2.320 7.392 -9.583 1.00 84.38 90 SER A CA 1
ATOM 708 C C . SER A 1 90 ? 1.362 7.273 -10.760 1.00 84.38 90 SER A C 1
ATOM 710 O O . SER A 1 90 ? 1.465 6.332 -11.545 1.00 84.38 90 SER A O 1
ATOM 712 N N . LEU A 1 91 ? 0.462 8.247 -10.896 1.00 85.06 91 LEU A N 1
ATOM 713 C CA . LEU A 1 91 ? -0.433 8.388 -12.052 1.00 85.06 91 LEU A CA 1
ATOM 714 C C . LEU A 1 91 ? 0.120 9.368 -13.099 1.00 85.06 91 LEU A C 1
ATOM 716 O O . LEU A 1 91 ? -0.579 9.750 -14.032 1.00 85.06 91 LEU A O 1
ATOM 720 N N . ARG A 1 92 ? 1.356 9.835 -12.907 1.00 83.94 92 ARG A N 1
ATOM 721 C CA . ARG A 1 92 ? 2.029 10.739 -13.834 1.00 83.94 92 ARG A CA 1
ATOM 722 C C . ARG A 1 92 ? 2.476 9.959 -15.063 1.00 83.94 92 ARG A C 1
ATOM 724 O O . ARG A 1 92 ? 3.407 9.165 -14.964 1.00 83.94 92 ARG A O 1
ATOM 731 N N . LEU A 1 93 ? 1.819 10.212 -16.191 1.00 81.31 93 LEU A N 1
ATOM 732 C CA . LEU A 1 93 ? 2.207 9.657 -17.490 1.00 81.31 93 LEU A CA 1
ATOM 733 C C . LEU A 1 93 ? 3.551 10.228 -17.972 1.00 81.31 93 LEU A C 1
ATOM 735 O O . LEU A 1 93 ? 4.255 9.577 -18.725 1.00 81.31 93 LEU A O 1
ATOM 739 N N . ASP A 1 94 ? 3.929 11.407 -17.473 1.00 84.62 94 ASP A N 1
ATOM 740 C CA . ASP A 1 94 ? 5.197 12.095 -17.735 1.00 84.62 94 ASP A CA 1
ATOM 741 C C . ASP A 1 94 ? 6.309 11.740 -16.723 1.00 84.62 94 ASP A C 1
ATOM 743 O O . ASP A 1 94 ? 7.317 12.443 -16.618 1.00 84.62 94 ASP A O 1
ATOM 747 N N . ALA A 1 95 ? 6.115 10.708 -15.894 1.00 86.44 95 ALA A N 1
ATOM 748 C CA . ALA A 1 95 ? 7.133 10.293 -14.935 1.00 86.44 95 ALA A CA 1
ATOM 749 C C . ALA A 1 95 ? 8.335 9.674 -15.656 1.00 86.44 95 ALA A C 1
ATOM 751 O O . ALA A 1 95 ? 8.179 8.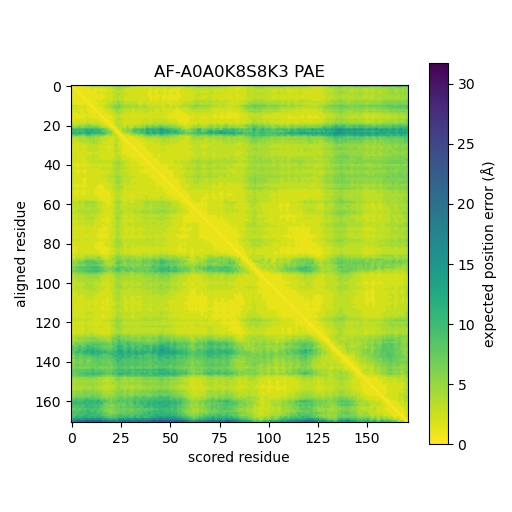857 -16.560 1.00 86.44 95 ALA A O 1
ATOM 752 N N . LYS A 1 96 ? 9.550 9.992 -15.192 1.00 91.44 96 LYS A N 1
ATOM 753 C CA . LYS A 1 96 ? 10.761 9.339 -15.699 1.00 91.44 96 LYS A CA 1
ATOM 754 C C . LYS A 1 96 ? 10.680 7.831 -15.460 1.00 91.44 96 LYS A C 1
ATOM 756 O O . LYS A 1 96 ? 10.269 7.402 -14.379 1.00 91.44 96 LYS A O 1
ATOM 761 N N . LEU A 1 97 ? 11.162 7.028 -16.412 1.00 91.69 97 LEU A N 1
ATOM 762 C CA . LEU A 1 97 ? 11.073 5.562 -16.358 1.00 91.69 97 LEU A CA 1
ATOM 763 C C . LEU A 1 97 ? 11.604 4.976 -15.039 1.00 91.69 97 LEU A C 1
ATOM 765 O O . LEU A 1 97 ? 10.962 4.124 -14.428 1.00 91.69 97 LEU A O 1
ATOM 769 N N . LYS A 1 98 ? 12.746 5.476 -14.550 1.00 92.50 98 LYS A N 1
ATOM 770 C CA . LYS A 1 98 ? 13.332 5.030 -13.275 1.00 92.50 98 LYS A CA 1
ATOM 771 C C . LYS A 1 98 ? 12.405 5.277 -12.078 1.00 92.50 98 LYS A C 1
ATOM 773 O O . LYS A 1 98 ? 12.272 4.410 -11.215 1.00 92.50 98 LYS A O 1
ATOM 778 N N . GLU A 1 99 ? 11.741 6.433 -12.035 1.00 91.69 99 GLU A N 1
ATOM 779 C CA . GLU A 1 99 ? 10.774 6.774 -10.982 1.00 91.69 99 GLU A CA 1
ATOM 780 C C . GLU A 1 99 ? 9.522 5.897 -11.078 1.00 91.69 99 GLU A C 1
ATOM 782 O O . GLU A 1 99 ? 9.050 5.383 -10.062 1.00 91.69 99 GLU A O 1
ATOM 787 N N . ALA A 1 100 ? 9.017 5.680 -12.297 1.00 92.06 100 ALA A N 1
ATOM 788 C CA . ALA A 1 100 ? 7.862 4.826 -12.548 1.00 92.06 100 ALA A CA 1
ATOM 789 C C . ALA A 1 100 ? 8.126 3.373 -12.121 1.00 92.06 100 ALA A C 1
ATOM 791 O O . ALA A 1 100 ? 7.307 2.788 -11.408 1.00 92.06 100 ALA A O 1
ATOM 792 N N . ILE A 1 101 ? 9.291 2.811 -12.468 1.00 94.12 101 ILE A N 1
ATOM 793 C CA . ILE A 1 101 ? 9.700 1.469 -12.025 1.00 94.12 101 ILE A CA 1
ATOM 794 C C . ILE A 1 101 ? 9.805 1.421 -10.500 1.00 94.12 101 ILE A C 1
ATOM 796 O O . ILE A 1 101 ? 9.235 0.519 -9.888 1.00 94.12 101 ILE A O 1
ATOM 800 N N . SER A 1 102 ? 10.483 2.388 -9.873 1.00 93.81 102 SER A N 1
ATOM 801 C CA . SER A 1 102 ? 10.672 2.389 -8.416 1.00 93.81 102 SER A CA 1
ATOM 802 C C . SER A 1 102 ? 9.342 2.457 -7.657 1.00 93.81 102 SER A C 1
ATOM 804 O O . SER A 1 102 ? 9.136 1.715 -6.696 1.00 93.81 102 SER A O 1
ATOM 806 N N . MET A 1 103 ? 8.408 3.298 -8.110 1.00 93.56 103 MET A N 1
ATOM 807 C CA . MET A 1 103 ? 7.138 3.504 -7.417 1.00 93.56 103 MET A CA 1
ATOM 808 C C . MET A 1 103 ? 6.104 2.418 -7.725 1.00 93.56 103 MET A C 1
ATOM 810 O O . MET A 1 103 ? 5.492 1.880 -6.804 1.00 93.56 103 MET A O 1
ATOM 814 N N . ASN A 1 104 ? 5.899 2.089 -9.001 1.00 94.75 104 ASN A N 1
ATOM 815 C CA . ASN A 1 104 ? 4.773 1.254 -9.423 1.00 94.75 104 ASN A CA 1
ATOM 816 C C . ASN A 1 104 ? 5.146 -0.230 -9.516 1.00 94.75 104 ASN A C 1
ATOM 818 O O . ASN A 1 104 ? 4.321 -1.081 -9.195 1.00 94.75 104 ASN A O 1
ATOM 822 N N . THR A 1 105 ? 6.379 -0.558 -9.918 1.00 94.56 105 THR A N 1
ATOM 823 C CA . THR A 1 105 ? 6.821 -1.960 -10.062 1.00 94.56 105 THR A CA 1
ATOM 824 C C . THR A 1 105 ? 7.490 -2.445 -8.782 1.00 94.56 105 THR A C 1
ATOM 826 O O . THR A 1 105 ? 7.006 -3.349 -8.104 1.00 94.56 105 THR A O 1
ATOM 829 N N . GLU A 1 106 ? 8.580 -1.791 -8.392 1.00 96.25 106 GLU A N 1
ATOM 830 C CA . GLU A 1 106 ? 9.353 -2.165 -7.214 1.00 96.25 106 GLU A CA 1
ATOM 831 C C . GLU A 1 106 ? 8.592 -1.868 -5.914 1.00 96.25 106 GLU A C 1
ATOM 833 O O . GLU A 1 106 ? 8.624 -2.669 -4.983 1.00 96.25 106 GLU A O 1
ATOM 838 N N . GLY A 1 107 ? 7.837 -0.767 -5.849 1.00 96.62 107 GLY A N 1
ATOM 839 C CA . GLY A 1 107 ? 6.948 -0.491 -4.719 1.00 96.62 107 GLY A CA 1
ATOM 840 C C . GLY A 1 107 ? 5.891 -1.580 -4.524 1.00 96.62 107 GLY A C 1
ATOM 841 O O . GLY A 1 107 ? 5.646 -2.003 -3.395 1.00 96.62 107 GLY A O 1
ATOM 842 N N . THR A 1 108 ? 5.338 -2.118 -5.615 1.00 97.06 108 THR A N 1
ATOM 843 C CA . THR A 1 108 ? 4.427 -3.272 -5.563 1.00 97.06 108 THR A CA 1
ATOM 844 C C . THR A 1 108 ? 5.134 -4.526 -5.053 1.00 97.06 108 THR A C 1
ATOM 846 O O . THR A 1 108 ? 4.580 -5.214 -4.197 1.00 97.06 108 THR A O 1
ATOM 849 N N . LEU A 1 109 ? 6.376 -4.788 -5.483 1.00 97.69 109 LEU A N 1
ATOM 850 C CA . LEU A 1 109 ? 7.191 -5.875 -4.929 1.00 97.69 109 LEU A CA 1
ATOM 851 C C . LEU A 1 109 ? 7.379 -5.724 -3.411 1.00 97.69 109 LEU A C 1
ATOM 853 O O . LEU A 1 109 ? 7.177 -6.686 -2.678 1.00 97.69 109 LEU A O 1
ATOM 857 N N . ARG A 1 110 ? 7.696 -4.524 -2.908 1.00 98.00 110 ARG A N 1
ATOM 858 C CA . ARG A 1 110 ? 7.847 -4.296 -1.458 1.00 98.00 110 ARG A CA 1
ATOM 859 C C . ARG A 1 110 ? 6.551 -4.567 -0.686 1.00 98.00 110 ARG A C 1
ATOM 861 O O . ARG A 1 110 ? 6.600 -5.134 0.404 1.00 98.00 110 ARG A O 1
ATOM 868 N N . VAL A 1 111 ? 5.393 -4.207 -1.247 1.00 98.19 111 VAL A N 1
ATOM 869 C CA . VAL A 1 111 ? 4.087 -4.528 -0.642 1.00 98.19 111 VAL A CA 1
ATOM 870 C C . VAL A 1 111 ? 3.819 -6.034 -0.669 1.00 98.19 111 VAL A C 1
ATOM 872 O O . VAL A 1 111 ? 3.345 -6.572 0.329 1.00 98.19 111 VAL A O 1
ATOM 875 N N . LEU A 1 112 ? 4.165 -6.728 -1.760 1.00 98.00 112 LEU A N 1
ATOM 876 C CA . LEU A 1 112 ? 4.074 -8.190 -1.848 1.00 98.00 112 LEU A CA 1
ATOM 877 C C . LEU A 1 112 ? 4.953 -8.875 -0.793 1.00 98.00 112 LEU A C 1
ATOM 879 O O . LEU A 1 112 ? 4.505 -9.822 -0.151 1.00 98.00 112 LEU A O 1
ATOM 883 N N . GLU A 1 113 ? 6.170 -8.382 -0.565 1.00 98.12 113 GLU A N 1
ATOM 884 C CA . GLU A 1 113 ? 7.063 -8.922 0.465 1.00 98.12 113 GLU A CA 1
ATOM 885 C C . GLU A 1 113 ? 6.530 -8.707 1.887 1.00 98.12 113 GLU A C 1
ATOM 887 O O . GLU A 1 113 ? 6.664 -9.597 2.727 1.00 98.12 113 GLU A O 1
ATOM 892 N N . LEU A 1 114 ? 5.864 -7.581 2.171 1.00 98.38 114 LEU A N 1
ATOM 893 C CA . LEU A 1 114 ? 5.128 -7.428 3.430 1.00 98.38 114 LEU A CA 1
ATOM 894 C C . LEU A 1 114 ? 3.952 -8.412 3.496 1.00 98.38 114 LEU A C 1
ATOM 896 O O . LEU A 1 114 ? 3.780 -9.089 4.507 1.00 98.38 114 LEU A O 1
ATOM 900 N N . ALA A 1 115 ? 3.160 -8.511 2.426 1.00 98.31 115 ALA A N 1
ATOM 901 C CA . ALA A 1 115 ? 1.969 -9.353 2.384 1.00 98.31 115 ALA A CA 1
ATOM 902 C C . ALA A 1 115 ? 2.296 -10.831 2.643 1.00 98.31 115 ALA A C 1
ATOM 904 O O . ALA A 1 115 ? 1.604 -11.477 3.424 1.00 98.31 115 ALA A O 1
ATOM 905 N N . LYS A 1 116 ? 3.403 -11.344 2.090 1.00 98.19 116 LYS A N 1
ATOM 906 C CA . LYS A 1 116 ? 3.902 -12.708 2.349 1.00 98.19 116 LYS A CA 1
ATOM 907 C C . LYS A 1 116 ? 4.191 -12.992 3.827 1.00 98.19 116 LYS A C 1
ATOM 909 O O . LYS A 1 116 ? 4.149 -14.148 4.236 1.00 98.19 116 LYS A O 1
ATOM 914 N N . LYS A 1 117 ? 4.507 -11.966 4.623 1.00 98.38 117 LYS A N 1
ATOM 915 C CA . LYS A 1 117 ? 4.783 -12.105 6.062 1.00 98.38 117 LYS A CA 1
ATOM 916 C C . LYS A 1 117 ? 3.507 -12.106 6.908 1.00 98.38 117 LYS A C 1
ATOM 918 O O . LYS A 1 117 ? 3.560 -12.540 8.056 1.00 98.38 117 LYS A O 1
ATOM 923 N N . ILE A 1 118 ? 2.386 -11.600 6.388 1.00 98.69 118 ILE A N 1
ATOM 924 C CA . ILE A 1 118 ? 1.131 -11.441 7.133 1.00 98.69 118 ILE A CA 1
ATOM 925 C C . ILE A 1 118 ? 0.550 -12.811 7.496 1.00 98.69 118 ILE A C 1
ATOM 927 O O . ILE A 1 118 ? 0.292 -13.645 6.632 1.00 98.69 118 ILE A O 1
ATOM 931 N N . LYS A 1 119 ? 0.293 -13.027 8.791 1.00 98.19 119 LYS A N 1
ATOM 932 C CA . LYS A 1 119 ? -0.070 -14.348 9.334 1.00 98.19 119 LYS A CA 1
ATOM 933 C C . LYS A 1 119 ? -1.422 -14.866 8.846 1.00 98.19 119 LYS A C 1
ATOM 935 O O . LYS A 1 119 ? -1.578 -16.066 8.654 1.00 98.19 119 LYS A O 1
ATOM 940 N N . ASN A 1 120 ? -2.390 -13.970 8.670 1.00 97.75 120 ASN A N 1
ATOM 941 C CA . ASN A 1 120 ? -3.778 -14.321 8.370 1.00 97.75 120 ASN A CA 1
ATOM 942 C C . ASN A 1 120 ? -4.254 -13.767 7.023 1.00 97.75 120 ASN A C 1
ATOM 944 O O . ASN A 1 120 ? -5.456 -13.602 6.828 1.00 97.75 120 ASN A O 1
ATOM 948 N N . LEU A 1 121 ? -3.335 -13.507 6.083 1.00 98.44 121 LEU A N 1
ATOM 949 C CA . LEU A 1 121 ? -3.675 -12.911 4.792 1.00 98.44 121 LEU A CA 1
ATOM 950 C C . LEU A 1 121 ? -4.763 -13.727 4.074 1.00 98.44 121 LEU A C 1
ATOM 952 O O . LEU A 1 121 ? -4.575 -14.897 3.745 1.00 98.44 121 LEU A O 1
ATOM 956 N N . LYS A 1 122 ? -5.907 -13.090 3.828 1.00 98.19 122 LYS A N 1
ATOM 957 C CA . LYS A 1 122 ? -7.045 -13.642 3.082 1.00 98.19 122 LYS A CA 1
ATOM 958 C C . LYS A 1 122 ? -7.066 -13.158 1.644 1.00 98.19 122 LYS A C 1
ATOM 960 O O . LYS A 1 122 ? -7.457 -13.908 0.757 1.00 98.19 122 LYS A O 1
ATOM 965 N N . LEU A 1 123 ? -6.681 -11.902 1.420 1.00 97.62 123 LEU A N 1
ATOM 966 C CA . LEU A 1 123 ? -6.778 -11.267 0.113 1.00 97.62 123 LEU A CA 1
ATOM 967 C C . LEU A 1 123 ? -5.756 -10.138 -0.032 1.00 97.62 123 LEU A C 1
ATOM 969 O O . LEU A 1 123 ? -5.606 -9.305 0.861 1.00 97.62 123 LEU A O 1
ATOM 973 N N . MET A 1 124 ? -5.121 -10.065 -1.200 1.00 97.44 124 MET A N 1
ATOM 974 C CA . MET A 1 124 ? -4.409 -8.875 -1.652 1.00 97.44 124 MET A CA 1
ATOM 975 C C . MET A 1 124 ? -5.040 -8.377 -2.949 1.00 97.44 124 MET A C 1
ATOM 977 O O . MET A 1 124 ? -5.122 -9.110 -3.930 1.00 97.44 124 MET A O 1
ATOM 981 N N . VAL A 1 125 ? -5.472 -7.120 -2.949 1.00 97.25 125 VAL A N 1
ATOM 982 C CA . VAL A 1 125 ? -6.015 -6.428 -4.118 1.00 97.25 125 VAL A CA 1
ATOM 983 C C . VAL A 1 125 ? -4.979 -5.421 -4.594 1.00 97.25 125 VAL A C 1
ATOM 985 O O . VAL A 1 125 ? -4.586 -4.536 -3.835 1.00 97.25 125 VAL A O 1
ATOM 988 N N . HIS A 1 126 ? -4.552 -5.530 -5.849 1.00 95.56 126 HIS A N 1
ATOM 989 C CA . HIS A 1 126 ? -3.736 -4.515 -6.506 1.00 95.56 126 HIS A CA 1
ATOM 990 C C . HIS A 1 126 ? -4.611 -3.698 -7.453 1.00 95.56 126 HIS A C 1
ATOM 992 O O . HIS A 1 126 ? -5.267 -4.250 -8.335 1.00 95.56 126 HIS A O 1
ATOM 998 N N . MET A 1 127 ? -4.630 -2.381 -7.265 1.00 93.19 127 MET A N 1
ATOM 999 C CA . MET A 1 127 ? -5.335 -1.479 -8.162 1.00 93.19 127 MET A CA 1
ATOM 1000 C C . MET A 1 127 ? -4.400 -1.074 -9.302 1.00 93.19 127 MET A C 1
ATOM 1002 O O . MET A 1 127 ? -3.438 -0.339 -9.085 1.00 93.19 127 MET A O 1
ATOM 1006 N N . SER A 1 128 ? -4.701 -1.568 -10.501 1.00 90.06 128 SER A N 1
ATOM 1007 C CA . SER A 1 128 ? -3.990 -1.216 -11.731 1.00 90.06 128 SER A CA 1
ATOM 1008 C C . SER A 1 128 ? -4.743 -0.128 -12.513 1.00 90.06 128 SER A C 1
ATOM 1010 O O . SER A 1 128 ? -5.622 0.552 -11.981 1.00 90.06 128 SER A O 1
ATOM 1012 N N . THR A 1 129 ? -4.380 0.061 -13.776 1.00 87.00 129 THR A N 1
ATOM 1013 C CA . THR A 1 129 ? -4.954 1.045 -14.695 1.00 87.00 129 THR A CA 1
ATOM 1014 C C . THR A 1 129 ? -5.300 0.382 -16.024 1.00 87.00 129 THR A C 1
ATOM 1016 O O . THR A 1 129 ? -4.587 -0.519 -16.454 1.00 87.00 129 THR A O 1
ATOM 1019 N N . ALA A 1 130 ? -6.353 0.852 -16.701 1.00 84.00 130 ALA A N 1
ATOM 1020 C CA . ALA A 1 130 ? -6.675 0.419 -18.065 1.00 84.00 130 ALA A CA 1
ATOM 1021 C C . ALA A 1 130 ? -5.579 0.810 -19.080 1.00 84.00 130 ALA A C 1
ATOM 1023 O O . ALA A 1 130 ? -5.487 0.225 -20.149 1.00 84.00 130 ALA A O 1
ATOM 1024 N N . PHE A 1 131 ? -4.700 1.752 -18.720 1.00 83.06 131 PHE A N 1
ATOM 1025 C CA . PHE A 1 131 ? -3.557 2.171 -19.536 1.00 83.06 131 PHE A CA 1
ATOM 1026 C C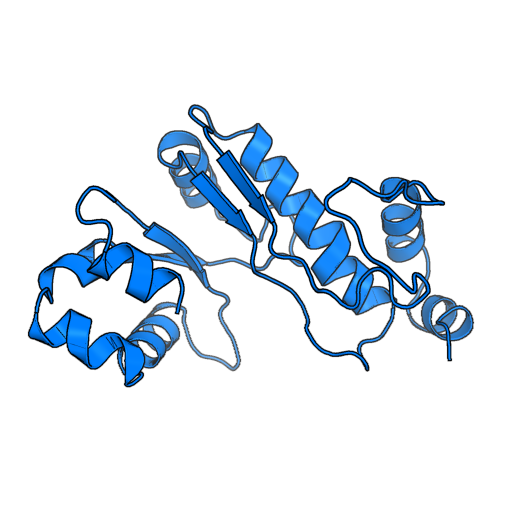 . PHE A 1 131 ? -2.348 1.212 -19.467 1.00 83.06 131 PHE A C 1
ATOM 1028 O O . PHE A 1 131 ? -1.257 1.582 -19.886 1.00 83.06 131 PHE A O 1
ATOM 1035 N N . CYS A 1 132 ? -2.483 0.014 -18.884 1.00 82.00 132 CYS A N 1
ATOM 1036 C CA . CYS A 1 132 ? -1.367 -0.935 -18.771 1.00 82.00 132 CYS A CA 1
ATOM 1037 C C . CYS A 1 132 ? -1.113 -1.756 -20.045 1.00 82.00 132 CYS A C 1
ATOM 1039 O O . CYS A 1 132 ? -0.026 -2.306 -20.176 1.00 82.00 132 CYS A O 1
ATOM 1041 N N . HIS A 1 133 ? -2.090 -1.813 -20.955 1.00 85.19 133 HIS A N 1
ATOM 1042 C CA . HIS A 1 133 ? -2.032 -2.534 -22.231 1.00 85.19 133 HIS A CA 1
ATOM 1043 C C . HIS A 1 133 ? -2.680 -1.692 -23.341 1.00 85.19 133 HIS A C 1
ATOM 1045 O O . HIS A 1 133 ? -3.691 -2.071 -23.927 1.00 85.19 133 HIS A O 1
ATOM 1051 N N . CYS A 1 134 ? -2.137 -0.496 -23.586 1.00 83.94 134 CYS A N 1
ATOM 1052 C CA . CYS A 1 134 ? -2.642 0.413 -24.626 1.00 83.94 134 CYS A CA 1
ATOM 1053 C C . CYS A 1 134 ? -2.447 -0.123 -26.057 1.00 83.94 134 CYS A C 1
ATOM 1055 O O . CYS A 1 134 ? -2.975 0.451 -27.002 1.00 83.94 134 CYS A O 1
ATOM 1057 N N . ASP A 1 135 ? -1.652 -1.177 -26.210 1.00 85.44 135 ASP A N 1
ATOM 1058 C CA . ASP A 1 135 ? -1.357 -1.899 -27.445 1.00 85.44 135 ASP A CA 1
ATOM 1059 C C . ASP A 1 135 ? -2.386 -2.996 -27.771 1.00 85.44 135 ASP A C 1
ATOM 1061 O O . ASP A 1 135 ? -2.302 -3.617 -28.830 1.00 85.44 135 ASP A O 1
ATOM 1065 N N . ILE A 1 136 ? -3.355 -3.233 -26.881 1.00 86.19 136 ILE A N 1
ATOM 1066 C CA . ILE A 1 136 ? -4.405 -4.237 -27.052 1.00 86.19 136 ILE A CA 1
ATOM 1067 C C . ILE A 1 136 ? -5.738 -3.537 -27.333 1.00 86.19 136 ILE A C 1
ATOM 1069 O O . ILE A 1 136 ? -6.239 -2.792 -26.493 1.00 86.19 136 ILE A O 1
ATOM 1073 N N . ASP A 1 137 ? -6.339 -3.828 -28.490 1.00 88.38 137 ASP A N 1
ATOM 1074 C CA . ASP A 1 137 ? -7.625 -3.242 -28.902 1.00 88.38 137 ASP A CA 1
ATOM 1075 C C . ASP A 1 137 ? -8.787 -3.663 -27.982 1.00 88.38 137 ASP A C 1
ATOM 1077 O O . ASP A 1 137 ? -9.626 -2.843 -27.605 1.00 88.38 137 ASP A O 1
ATOM 1081 N N . GLU A 1 138 ? -8.825 -4.942 -27.590 1.00 90.38 138 GLU A N 1
ATOM 1082 C CA . GLU A 1 138 ? -9.844 -5.511 -26.702 1.00 90.38 138 GLU A CA 1
ATOM 1083 C C . GLU A 1 138 ? -9.198 -6.175 -25.477 1.00 90.38 138 GLU A C 1
ATOM 1085 O O . GLU A 1 138 ? -8.584 -7.244 -25.554 1.00 90.38 138 GLU A O 1
ATOM 1090 N N . MET A 1 139 ? -9.337 -5.529 -24.316 1.00 87.88 139 MET A N 1
ATOM 1091 C CA . MET A 1 139 ? -8.837 -6.043 -23.040 1.00 87.88 139 MET A CA 1
ATOM 1092 C C . MET A 1 139 ? -9.864 -6.984 -22.390 1.00 87.88 139 MET A C 1
ATOM 1094 O O . MET A 1 139 ? -10.951 -6.571 -21.992 1.00 87.88 139 MET A O 1
ATOM 1098 N N . GLU A 1 140 ? -9.495 -8.252 -22.248 1.00 90.62 140 GLU A N 1
ATOM 1099 C CA . GLU A 1 140 ? -10.272 -9.314 -21.609 1.00 90.62 140 GLU A CA 1
ATOM 1100 C C . GLU A 1 140 ? -9.942 -9.434 -20.110 1.00 90.62 140 GLU A C 1
ATOM 1102 O O . GLU A 1 140 ? -8.870 -9.037 -19.646 1.00 90.62 140 GLU A O 1
ATOM 1107 N N . GLU A 1 141 ? -10.833 -10.063 -19.338 1.00 90.25 141 GLU A N 1
ATOM 1108 C CA . GLU A 1 141 ? -10.601 -10.395 -17.925 1.00 90.25 141 GLU A CA 1
ATOM 1109 C C . GLU A 1 141 ? -9.677 -11.621 -17.789 1.00 90.25 141 GLU A C 1
ATOM 1111 O O . GLU A 1 141 ? -10.082 -12.715 -17.397 1.00 90.25 141 GLU A O 1
ATOM 1116 N N . LYS A 1 142 ? -8.406 -11.448 -18.155 1.00 89.50 142 LYS A N 1
ATOM 1117 C CA . LYS A 1 142 ? -7.361 -12.466 -18.011 1.00 89.50 142 LYS A CA 1
ATOM 1118 C C . LYS A 1 142 ? -6.028 -11.843 -17.627 1.00 89.50 142 LYS A C 1
ATOM 1120 O O . LYS A 1 142 ? -5.796 -10.648 -17.790 1.00 89.50 142 LYS A O 1
ATOM 1125 N N . VAL A 1 143 ? -5.129 -12.678 -17.118 1.00 88.50 143 VAL A N 1
ATOM 1126 C CA . VAL A 1 143 ? -3.744 -12.268 -16.885 1.00 88.50 143 VAL A CA 1
ATOM 1127 C C . VAL A 1 143 ? -3.002 -12.317 -18.213 1.00 88.50 143 VAL A C 1
ATOM 1129 O O . VAL A 1 143 ? -2.894 -13.375 -18.833 1.00 88.50 143 VAL A O 1
ATOM 1132 N N . TYR A 1 144 ? -2.478 -11.170 -18.629 1.00 88.56 144 TYR A N 1
ATOM 1133 C CA . TYR A 1 144 ? -1.629 -11.065 -19.805 1.00 88.56 144 TYR A CA 1
ATOM 1134 C C . TYR A 1 144 ? -0.176 -11.390 -19.428 1.00 88.56 144 TYR A C 1
ATOM 1136 O O . TYR A 1 144 ? 0.312 -10.894 -18.406 1.00 88.56 144 TYR A O 1
ATOM 1144 N N . PRO A 1 145 ? 0.520 -12.250 -20.195 1.00 88.12 145 PRO A N 1
ATOM 1145 C CA . PRO A 1 145 ? 1.910 -12.575 -19.917 1.00 88.12 145 PRO A CA 1
ATOM 1146 C C . PRO A 1 145 ? 2.793 -11.345 -20.148 1.00 88.12 145 PRO A C 1
ATOM 1148 O O . PRO A 1 145 ? 2.730 -10.712 -21.198 1.00 88.12 145 PRO A O 1
ATOM 1151 N N . SER A 1 146 ? 3.648 -11.030 -19.174 1.00 88.06 146 SER A N 1
ATOM 1152 C CA . SER A 1 146 ? 4.671 -9.998 -19.352 1.00 88.06 146 SER A CA 1
ATOM 1153 C C . SER A 1 146 ? 5.763 -10.511 -20.302 1.00 88.06 146 SER A C 1
ATOM 1155 O O . SER A 1 146 ? 6.250 -11.626 -20.093 1.00 88.06 146 SER A O 1
ATOM 1157 N N . PRO A 1 147 ? 6.204 -9.722 -21.302 1.00 88.69 147 PRO A N 1
ATOM 1158 C CA . PRO A 1 147 ? 7.283 -10.123 -22.212 1.00 88.69 147 PRO A CA 1
ATOM 1159 C C . PRO A 1 147 ? 8.644 -10.238 -21.508 1.00 88.69 147 PRO A C 1
ATOM 1161 O O . PRO A 1 147 ? 9.558 -10.890 -22.013 1.00 88.69 147 PRO A O 1
ATOM 1164 N N . HIS A 1 148 ? 8.788 -9.607 -20.340 1.00 91.75 148 HIS A N 1
ATOM 1165 C CA . HIS A 1 148 ? 10.026 -9.562 -19.571 1.00 91.75 148 HIS A CA 1
ATOM 1166 C C . HIS A 1 148 ? 9.789 -9.911 -18.102 1.00 91.75 148 HIS A C 1
ATOM 1168 O O . HIS A 1 148 ? 8.721 -9.635 -17.547 1.00 91.75 148 HIS A O 1
ATOM 1174 N N . ASP A 1 149 ? 10.810 -10.482 -17.460 1.00 94.38 149 ASP A N 1
ATOM 1175 C CA . ASP A 1 149 ? 10.802 -10.730 -16.021 1.00 94.38 149 ASP A CA 1
ATOM 1176 C C . ASP A 1 149 ? 10.858 -9.389 -15.258 1.00 94.38 149 ASP A C 1
ATOM 1178 O O . ASP A 1 149 ? 11.843 -8.651 -15.395 1.00 94.38 149 ASP A O 1
ATOM 1182 N N . PRO A 1 150 ? 9.843 -9.049 -14.436 1.00 94.19 150 PRO A N 1
ATOM 1183 C CA . PRO A 1 150 ? 9.838 -7.805 -13.669 1.00 94.19 150 PRO A CA 1
ATOM 1184 C C . PRO A 1 150 ? 11.029 -7.686 -12.708 1.00 94.19 150 PRO A C 1
ATOM 1186 O O . PRO A 1 150 ? 11.457 -6.569 -12.410 1.00 94.19 150 PRO A O 1
ATOM 1189 N N . MET A 1 151 ? 11.598 -8.800 -12.240 1.00 96.38 151 MET A N 1
ATOM 1190 C CA . MET A 1 151 ? 12.767 -8.784 -11.360 1.00 96.38 151 MET A CA 1
ATOM 1191 C C . MET A 1 151 ? 14.016 -8.279 -12.082 1.00 96.38 151 MET A C 1
ATOM 1193 O O . MET A 1 151 ? 14.771 -7.490 -11.507 1.00 96.38 151 MET A O 1
ATOM 1197 N N . GLU A 1 152 ? 14.203 -8.645 -13.352 1.00 96.31 152 GLU A N 1
ATOM 1198 C CA . GLU A 1 152 ? 15.308 -8.126 -14.162 1.00 96.31 152 GLU A CA 1
ATOM 1199 C C . GLU A 1 152 ? 15.106 -6.642 -14.502 1.00 96.31 152 GLU A C 1
ATOM 1201 O O . GLU A 1 152 ? 16.066 -5.874 -14.455 1.00 96.31 152 GLU A O 1
ATOM 1206 N N . ILE A 1 153 ? 13.864 -6.191 -14.725 1.00 94.62 153 ILE A N 1
ATOM 1207 C CA . ILE A 1 153 ? 13.551 -4.760 -14.910 1.00 94.62 153 ILE A CA 1
ATOM 1208 C C . ILE A 1 153 ? 13.896 -3.946 -13.654 1.00 94.62 153 ILE A C 1
ATOM 1210 O O . ILE A 1 153 ? 14.525 -2.886 -13.739 1.00 94.62 153 ILE A O 1
ATOM 1214 N N . ILE A 1 154 ? 13.534 -4.450 -12.470 1.00 96.00 154 ILE A N 1
ATOM 1215 C CA . ILE A 1 154 ? 13.896 -3.824 -11.190 1.00 96.00 154 ILE A CA 1
ATOM 1216 C C . ILE A 1 154 ? 15.4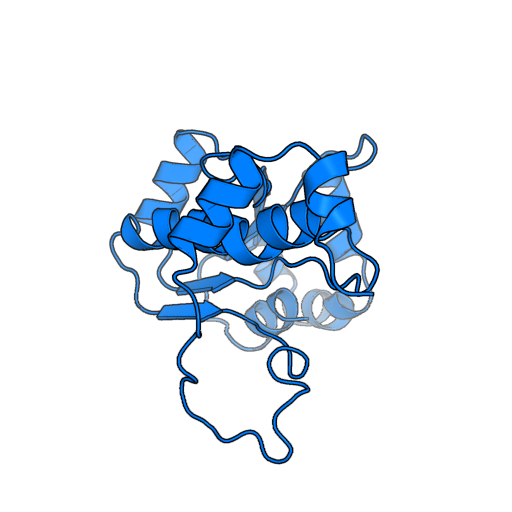21 -3.786 -11.031 1.00 96.00 154 ILE A C 1
ATOM 1218 O O . ILE A 1 154 ? 15.986 -2.745 -10.686 1.00 96.00 154 ILE A O 1
ATOM 1222 N N . ARG A 1 155 ? 16.105 -4.904 -11.298 1.00 95.88 155 ARG A N 1
ATOM 1223 C CA . ARG A 1 155 ? 17.566 -5.009 -11.194 1.00 95.88 155 ARG A CA 1
ATOM 1224 C C . ARG A 1 155 ? 18.273 -4.027 -12.128 1.00 95.88 155 ARG A C 1
ATOM 1226 O O . ARG A 1 155 ? 19.189 -3.330 -11.690 1.00 95.88 155 ARG A O 1
ATOM 1233 N N . MET A 1 156 ? 17.817 -3.930 -13.373 1.00 94.81 156 MET A N 1
ATOM 1234 C CA . MET A 1 156 ? 18.306 -2.973 -14.363 1.00 94.81 156 MET A CA 1
ATOM 1235 C C . MET A 1 156 ? 18.147 -1.531 -13.864 1.00 94.81 156 MET A C 1
ATOM 1237 O O . MET A 1 156 ? 19.118 -0.778 -13.855 1.00 94.81 156 MET A O 1
ATOM 1241 N N . SER A 1 157 ? 16.960 -1.166 -13.369 1.00 94.00 157 SER A N 1
ATOM 1242 C CA . SER A 1 157 ? 16.664 0.179 -12.849 1.00 94.00 157 SER A CA 1
ATOM 1243 C C . SER A 1 157 ? 17.552 0.583 -11.662 1.00 94.00 157 SER A C 1
ATOM 1245 O O . SER A 1 157 ? 17.940 1.750 -11.526 1.00 94.00 157 SER A O 1
ATOM 1247 N N . ARG A 1 158 ? 17.922 -0.381 -10.806 1.00 92.19 158 ARG A N 1
ATOM 1248 C CA . ARG A 1 158 ? 18.860 -0.158 -9.692 1.00 92.19 158 ARG A CA 1
ATOM 1249 C C . ARG A 1 158 ? 20.285 0.101 -10.177 1.00 92.19 158 ARG A C 1
ATOM 1251 O O . ARG A 1 158 ? 20.964 0.950 -9.605 1.00 92.19 158 ARG A O 1
ATOM 1258 N N . TRP A 1 159 ? 20.727 -0.627 -11.202 1.00 93.94 159 TRP A N 1
ATOM 1259 C CA . TRP A 1 159 ? 22.095 -0.552 -11.719 1.00 93.94 159 TRP A CA 1
ATOM 1260 C C . TRP A 1 159 ? 22.329 0.661 -12.632 1.00 93.94 159 TRP A C 1
ATOM 1262 O O . TRP A 1 159 ? 23.356 1.324 -12.508 1.00 93.94 159 TRP A O 1
ATOM 1272 N N . MET A 1 160 ? 21.382 0.981 -13.519 1.00 93.75 160 MET A N 1
ATOM 1273 C CA . MET A 1 160 ? 21.504 2.099 -14.460 1.00 93.75 160 MET A CA 1
ATOM 1274 C C . MET A 1 160 ? 21.311 3.447 -13.758 1.00 93.75 160 MET A C 1
ATOM 1276 O O . MET A 1 160 ? 20.380 3.630 -12.964 1.00 93.75 160 MET A O 1
ATOM 1280 N N . ASP A 1 161 ? 22.154 4.431 -14.075 1.00 92.06 161 ASP A N 1
ATOM 1281 C CA . ASP A 1 161 ? 21.938 5.805 -13.623 1.00 92.06 161 ASP A CA 1
ATOM 1282 C C . ASP A 1 161 ? 20.733 6.460 -14.328 1.00 92.06 161 ASP A C 1
ATOM 1284 O O . ASP A 1 161 ? 20.155 5.924 -15.277 1.00 92.06 161 ASP A O 1
ATOM 1288 N N . ALA A 1 162 ? 20.312 7.623 -13.827 1.00 89.44 162 ALA A N 1
ATOM 1289 C CA . ALA A 1 162 ? 19.139 8.313 -14.356 1.00 89.44 162 ALA A CA 1
ATOM 1290 C C . ALA A 1 162 ? 19.300 8.723 -15.831 1.00 89.44 162 ALA A C 1
ATOM 1292 O O . ALA A 1 162 ? 18.327 8.649 -16.574 1.00 89.44 162 ALA A O 1
ATOM 1293 N N . GLY A 1 163 ? 20.506 9.107 -16.260 1.00 91.50 163 GLY A N 1
ATOM 1294 C CA . GLY A 1 163 ? 20.766 9.526 -17.636 1.00 91.50 163 GLY A CA 1
ATOM 1295 C C . GLY A 1 163 ? 20.749 8.352 -18.613 1.00 91.50 163 GLY A C 1
ATOM 1296 O O . GLY A 1 163 ? 20.239 8.482 -19.723 1.00 91.50 163 GLY A O 1
ATOM 1297 N N . MET A 1 164 ? 21.253 7.185 -18.204 1.00 92.69 164 MET A N 1
ATOM 1298 C CA . MET A 1 164 ? 21.138 5.957 -18.993 1.00 92.69 164 MET A CA 1
ATOM 1299 C C . MET A 1 164 ? 19.680 5.508 -19.126 1.00 92.69 164 MET A C 1
ATOM 1301 O O . MET A 1 164 ? 19.256 5.159 -20.224 1.00 92.69 164 MET A O 1
ATOM 1305 N N . MET A 1 165 ? 18.909 5.559 -18.034 1.00 92.88 165 MET A N 1
ATOM 1306 C CA . MET A 1 165 ? 17.478 5.231 -18.047 1.00 92.88 165 MET A CA 1
ATOM 1307 C C . MET A 1 165 ? 16.676 6.180 -18.944 1.00 92.88 165 MET A C 1
ATOM 1309 O O . MET A 1 165 ? 15.748 5.749 -19.620 1.00 92.88 165 MET A O 1
ATOM 1313 N N . GLU A 1 166 ? 17.040 7.462 -18.979 1.00 90.88 166 GLU A N 1
ATOM 1314 C CA . GLU A 1 166 ? 16.385 8.472 -19.818 1.00 90.88 166 GLU A CA 1
ATOM 1315 C C . GLU A 1 166 ? 16.640 8.224 -21.312 1.00 90.88 166 GLU A C 1
ATOM 1317 O O . GLU A 1 166 ? 15.718 8.336 -22.109 1.00 90.88 166 GLU A O 1
ATOM 1322 N N . LYS A 1 167 ? 17.840 7.764 -21.694 1.00 91.44 167 LYS A N 1
ATOM 1323 C CA . LYS A 1 167 ? 18.161 7.404 -23.090 1.00 91.44 167 LYS A CA 1
ATOM 1324 C C . LYS A 1 167 ? 17.404 6.187 -23.628 1.00 91.44 167 LYS A C 1
ATOM 1326 O O . LYS A 1 167 ? 17.292 6.056 -24.840 1.00 91.44 167 LYS A O 1
ATOM 1331 N N . ILE A 1 168 ? 16.959 5.282 -22.755 1.00 90.12 168 ILE A N 1
ATOM 1332 C CA . ILE A 1 168 ? 16.191 4.084 -23.139 1.00 90.12 168 ILE A CA 1
ATOM 1333 C C . ILE A 1 168 ? 14.691 4.234 -22.869 1.00 90.12 168 ILE A C 1
ATOM 1335 O O . ILE A 1 168 ? 13.934 3.289 -23.083 1.00 90.12 168 ILE A O 1
ATOM 1339 N N . SER A 1 169 ? 14.269 5.381 -22.329 1.00 86.62 169 SER A N 1
ATOM 1340 C CA . SER A 1 169 ? 12.855 5.641 -22.082 1.00 86.62 169 SER A CA 1
ATOM 1341 C C . SER A 1 169 ? 12.139 5.782 -23.429 1.00 86.62 169 SER A C 1
ATOM 1343 O O . SER A 1 169 ? 12.663 6.484 -24.295 1.00 86.62 169 SER A O 1
ATOM 1345 N N . PRO A 1 170 ? 10.983 5.124 -23.624 1.00 78.44 170 PRO A N 1
ATOM 1346 C CA . PRO A 1 170 ? 10.138 5.371 -24.789 1.00 78.44 170 PRO A CA 1
ATOM 1347 C C . PRO A 1 170 ? 9.782 6.860 -24.889 1.00 78.44 170 PRO A C 1
ATOM 1349 O O . PRO A 1 170 ? 9.613 7.507 -23.851 1.00 78.44 170 PRO A O 1
ATOM 1352 N N . GLU A 1 171 ? 9.705 7.378 -26.119 1.00 64.50 171 GLU A N 1
ATOM 1353 C CA . GLU A 1 171 ? 9.271 8.757 -26.403 1.00 64.50 171 GLU A CA 1
ATOM 1354 C C . GLU A 1 171 ? 7.811 9.012 -26.002 1.00 64.50 171 GLU A C 1
ATOM 1356 O O . GLU A 1 171 ? 6.971 8.097 -26.179 1.00 64.50 171 GLU A O 1
#

Mean predicted aligned error: 4.06 Å

Nearest PDB structures (foldseek):
  7eoz-assembly2_B  TM=9.013E-01  e=1.460E-08  Oryza sativa Japonica Group
  7eoz-assembly1_A  TM=9.043E-01  e=7.734E-08  Oryza sativa Japonica Group
  5msr-assembly4_D  TM=8.229E-01  e=1.244E-04  Segniliparus rugosus
  5msv-assembly2_B  TM=8.259E-01  e=1.320E-04  Segniliparus rugosus ATCC BAA-974
  5msr-assembly3_C  TM=8.214E-01  e=1.320E-04  Segniliparus rugosus

Secondary structure (DSSP, 8-state):
-HHHHHHHH-TT---EEEEE--BTTB-HHHHHHHHHTSGGGHHHHHH-GGGGGGEEEEE--TTSGGGG--HHHHHHHHHH-SEEEE------TT--HHHHIIIIIIHHHHHHHHHHH-TT--EEEE---GGG-TT-SS--SSPPPPSS-HHHHHHHHHHS-HHHHHHTS--

Organism: Lygus hesperus (NCBI:txid30085)

InterPro domains:
  IPR013120 Fatty acyl-CoA reductase-like, NAD-binding domain [PF07993] (1-158)
  IPR026055 Fatty acyl-CoA reductase [PTHR11011] (1-170)
  IPR036291 NAD(P)-binding domain superfamily [SSF51735] (5-145)

Sequence (171 aa):
VLIEKLLYSCPGVDTIYFLLRSKRGKSIDVRMEEMLKMPMFSRLKKDFPERLGKLVPINGDVCTDNLGLSPEDERRLVSNVDIVVHSAASLRLDAKLKEAISMNTEGTLRVLELAKKIKNLKLMVHMSTAFCHCDIDEMEEKVYPSPHDPMEIIRMSRWMDAGMMEKISPE

Foldseek 3Di:
DVVLCCLVPPVVLQADEDEDEDPPNDDSVNVLVVVCPDPSCVVCCVPPVVSSVRYDYFYACLLDALRRGDPVRLVVCQEPDAEAEAPFADPDPPDQPLVRLSGPPSSVVSVVVSLVSRPNHPYYHYDDDPVPCPVDPDDDPDDDDDPDDSVVVSVCSVPDDSVRSNVPDDD

Solvent-accessible surface area (backbone atoms only — not comparable to full-atom values): 10423 Å² total; per-residue (Å²): 107,68,70,56,49,43,55,68,75,37,78,83,62,73,70,47,77,43,80,33,58,67,55,95,92,37,51,49,64,60,51,48,55,55,58,61,67,38,74,84,39,50,61,40,54,71,78,46,51,74,54,60,74,29,60,41,82,36,64,27,39,54,73,36,76,79,30,51,48,51,77,65,55,48,55,50,48,27,73,71,40,40,68,47,78,49,69,80,61,77,86,58,86,84,51,54,59,59,57,45,42,40,32,50,52,47,13,48,49,48,51,50,60,53,51,74,60,23,75,58,61,75,47,76,45,76,64,80,63,85,76,76,52,79,88,49,94,77,85,68,100,65,89,75,83,70,98,61,62,67,67,58,54,48,52,48,52,71,72,47,53,73,70,60,42,58,73,70,44,81,132

Radius of gyration: 18.25 Å; Cα contacts (8 Å, |Δi|>4): 172; chains: 1; bounding box: 46×34×45 Å